Protein AF-A0A5P9ERE9-F1 (afdb_monomer)

Mean predicted aligned error: 3.09 Å

Structure (mmCIF, N/CA/C/O backbone):
data_AF-A0A5P9ERE9-F1
#
_entry.id   AF-A0A5P9ERE9-F1
#
loop_
_atom_site.group_PDB
_atom_site.id
_atom_site.type_symbol
_atom_site.label_atom_id
_atom_site.label_alt_id
_atom_site.label_comp_id
_atom_site.label_asym_id
_atom_site.label_entity_id
_atom_site.label_seq_id
_atom_site.pdbx_PDB_ins_code
_atom_site.Cartn_x
_atom_site.Cartn_y
_atom_site.Cartn_z
_atom_site.occupancy
_atom_site.B_iso_or_equiv
_atom_site.auth_seq_id
_atom_site.auth_comp_id
_atom_site.auth_asym_id
_atom_site.auth_atom_id
_atom_site.pdbx_PDB_model_num
ATOM 1 N N . MET A 1 1 ? -11.876 0.903 3.872 1.00 74.31 1 MET A N 1
ATOM 2 C CA . MET A 1 1 ? -11.219 1.337 2.627 1.00 74.31 1 MET A CA 1
ATOM 3 C C . MET A 1 1 ? -12.179 1.420 1.431 1.00 74.31 1 MET A C 1
ATOM 5 O O . MET A 1 1 ? -11.721 1.512 0.297 1.00 74.31 1 MET A O 1
ATOM 9 N N . LYS A 1 2 ? -13.506 1.502 1.649 1.00 63.31 2 LYS A N 1
ATOM 10 C CA . LYS A 1 2 ? -14.528 1.496 0.580 1.00 63.31 2 LYS A CA 1
ATOM 11 C C . LYS A 1 2 ? -14.430 2.634 -0.452 1.00 63.31 2 LYS A C 1
ATOM 13 O O . LYS A 1 2 ? -14.971 2.480 -1.541 1.00 63.31 2 LYS A O 1
ATOM 18 N N . ASN A 1 3 ? -13.744 3.732 -0.131 1.00 75.06 3 ASN A N 1
ATOM 19 C CA . ASN A 1 3 ? -13.578 4.890 -1.021 1.00 75.06 3 ASN A CA 1
ATOM 20 C C . ASN A 1 3 ? -12.187 4.967 -1.675 1.00 75.06 3 ASN A C 1
ATOM 22 O O . ASN A 1 3 ? -11.941 5.861 -2.478 1.00 75.06 3 ASN A O 1
ATOM 26 N N . ILE A 1 4 ? -11.286 4.026 -1.372 1.00 88.81 4 ILE A N 1
ATOM 27 C CA . ILE A 1 4 ? -9.965 3.975 -2.000 1.00 88.81 4 ILE A CA 1
ATOM 28 C C . ILE A 1 4 ? -10.081 3.260 -3.345 1.00 88.81 4 ILE A C 1
ATOM 30 O O . ILE A 1 4 ? -10.650 2.168 -3.454 1.00 88.81 4 ILE A O 1
ATOM 34 N N . HIS A 1 5 ? -9.510 3.875 -4.379 1.00 90.81 5 HIS A N 1
ATOM 35 C CA . HIS A 1 5 ? -9.517 3.350 -5.739 1.00 90.81 5 HIS A CA 1
ATOM 36 C C . HIS A 1 5 ? -8.891 1.947 -5.804 1.00 90.81 5 HIS A C 1
ATOM 38 O O . HIS A 1 5 ? -7.800 1.716 -5.287 1.00 90.81 5 HIS A O 1
ATOM 44 N N . GLN A 1 6 ? -9.550 1.010 -6.495 1.00 91.44 6 GLN A N 1
ATOM 45 C CA . GLN A 1 6 ? -9.102 -0.388 -6.573 1.00 91.44 6 GLN A CA 1
ATOM 46 C C . GLN A 1 6 ? -7.635 -0.561 -7.026 1.00 91.44 6 GLN A C 1
ATOM 48 O O . GLN A 1 6 ? -6.936 -1.342 -6.387 1.00 91.44 6 GLN A O 1
ATOM 53 N N . PRO A 1 7 ? -7.113 0.192 -8.020 1.00 92.50 7 PRO A N 1
ATOM 54 C CA . PRO A 1 7 ? -5.705 0.090 -8.406 1.00 92.50 7 PRO A CA 1
ATOM 55 C C . PRO A 1 7 ? -4.710 0.365 -7.270 1.00 92.50 7 PRO A C 1
ATOM 57 O O . PRO A 1 7 ? -3.660 -0.266 -7.224 1.00 92.50 7 PRO A O 1
ATOM 60 N N . ILE A 1 8 ? -5.042 1.258 -6.330 1.00 94.56 8 ILE A N 1
ATOM 61 C CA . ILE A 1 8 ? -4.202 1.534 -5.155 1.00 94.56 8 ILE A CA 1
ATOM 62 C C . ILE A 1 8 ? -4.140 0.289 -4.271 1.00 94.56 8 ILE A C 1
ATOM 64 O O . ILE A 1 8 ? -3.055 -0.185 -3.936 1.00 94.56 8 ILE A O 1
ATOM 68 N N . LYS A 1 9 ? -5.303 -0.305 -3.976 1.00 94.94 9 LYS A N 1
ATOM 69 C CA . LYS A 1 9 ? -5.390 -1.548 -3.197 1.00 94.94 9 LYS A CA 1
ATOM 70 C C . LYS A 1 9 ? -4.669 -2.709 -3.881 1.00 94.94 9 LYS A C 1
ATOM 72 O O . LYS A 1 9 ? -4.034 -3.508 -3.195 1.00 94.94 9 LYS A O 1
ATOM 77 N N . ASP A 1 10 ? -4.733 -2.796 -5.207 1.00 95.88 10 ASP A N 1
ATOM 78 C CA . ASP A 1 10 ? -4.062 -3.848 -5.973 1.00 95.88 10 ASP A CA 1
ATOM 79 C C . ASP A 1 10 ? -2.533 -3.705 -5.904 1.00 95.88 10 ASP A C 1
ATOM 81 O O . ASP A 1 10 ? -1.837 -4.697 -5.677 1.00 95.88 10 ASP A O 1
ATOM 85 N N . ILE A 1 11 ? -2.001 -2.483 -6.044 1.00 96.88 11 ILE A N 1
ATOM 86 C CA . ILE A 1 11 ? -0.559 -2.213 -5.923 1.00 96.88 11 ILE A CA 1
ATOM 87 C C . ILE A 1 11 ? -0.084 -2.476 -4.491 1.00 96.88 11 ILE A C 1
ATOM 89 O O . ILE A 1 11 ? 0.893 -3.200 -4.297 1.00 96.88 11 ILE A O 1
ATOM 93 N N . MET A 1 12 ? -0.799 -1.966 -3.483 1.00 97.50 12 MET A N 1
ATOM 94 C CA . MET A 1 12 ? -0.474 -2.240 -2.080 1.00 97.50 12 MET A CA 1
ATOM 95 C C . MET A 1 12 ? -0.504 -3.742 -1.781 1.00 97.50 12 MET A C 1
ATOM 97 O O . MET A 1 12 ? 0.399 -4.250 -1.125 1.00 97.50 12 MET A O 1
ATOM 101 N N . SER A 1 13 ? -1.488 -4.478 -2.308 1.00 97.56 13 SER A N 1
ATOM 102 C CA . SER A 1 13 ? -1.574 -5.934 -2.139 1.00 97.56 13 SER A CA 1
ATOM 103 C C . SER A 1 13 ? -0.402 -6.654 -2.802 1.00 97.56 13 SER A C 1
ATOM 105 O O . SER A 1 13 ? 0.165 -7.571 -2.210 1.00 97.56 13 SER A O 1
ATOM 107 N N . TYR A 1 14 ? -0.004 -6.231 -4.006 1.00 97.94 14 TYR A N 1
ATOM 108 C CA . TYR A 1 14 ? 1.169 -6.771 -4.692 1.00 97.94 14 TYR A CA 1
ATOM 109 C C . TYR A 1 14 ? 2.439 -6.584 -3.852 1.00 97.94 14 TYR A C 1
ATOM 111 O O . TYR A 1 14 ? 3.171 -7.546 -3.617 1.00 97.94 14 TYR A O 1
ATOM 119 N N . TYR A 1 15 ? 2.677 -5.375 -3.340 1.00 98.12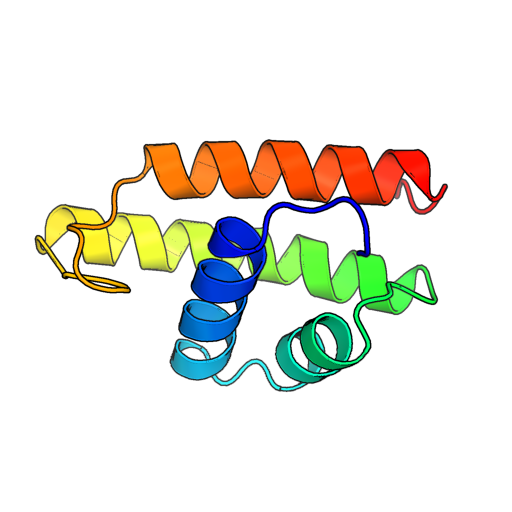 15 TYR A N 1
ATOM 120 C CA . TYR A 1 15 ? 3.866 -5.095 -2.535 1.00 98.12 15 TYR A CA 1
ATOM 121 C C . TYR A 1 15 ? 3.812 -5.723 -1.143 1.00 98.12 15 TYR A C 1
ATOM 123 O O . TYR A 1 15 ? 4.833 -6.200 -0.656 1.00 98.12 15 TYR A O 1
ATOM 131 N N . ALA A 1 16 ? 2.636 -5.829 -0.528 1.00 98.00 16 ALA A N 1
ATOM 132 C CA . ALA A 1 16 ? 2.478 -6.536 0.736 1.00 98.00 16 ALA A CA 1
ATOM 133 C C . ALA A 1 16 ? 2.740 -8.045 0.574 1.00 98.00 16 ALA A C 1
ATOM 135 O O . ALA A 1 16 ? 3.378 -8.643 1.438 1.00 98.00 16 ALA A O 1
ATOM 136 N N . GLN A 1 17 ? 2.350 -8.655 -0.554 1.00 97.88 17 GLN A N 1
ATOM 137 C CA . GLN A 1 17 ? 2.750 -10.027 -0.895 1.00 97.88 17 GLN A CA 1
ATOM 138 C C . GLN A 1 17 ? 4.259 -10.135 -1.124 1.00 97.88 17 GLN A C 1
ATOM 140 O O . GLN A 1 17 ? 4.901 -11.007 -0.539 1.00 97.88 17 GLN A O 1
ATOM 145 N N . LYS A 1 18 ? 4.835 -9.237 -1.932 1.00 96.94 18 LYS A N 1
ATOM 146 C CA . LYS A 1 18 ? 6.272 -9.223 -2.250 1.00 96.94 18 LYS A CA 1
ATOM 147 C C . LYS A 1 18 ? 7.139 -9.104 -0.993 1.00 96.94 18 LYS A C 1
ATOM 149 O O . LYS A 1 18 ? 8.124 -9.822 -0.857 1.00 96.94 18 LYS A O 1
ATOM 154 N N . LEU A 1 19 ? 6.734 -8.249 -0.056 1.00 97.44 19 LEU A N 1
ATOM 155 C CA . LEU A 1 19 ? 7.427 -7.995 1.209 1.00 97.44 19 LEU A CA 1
ATOM 156 C C . LEU A 1 19 ? 7.009 -8.960 2.332 1.00 97.44 19 LEU A C 1
ATOM 158 O O . LEU A 1 19 ? 7.452 -8.808 3.467 1.00 97.44 19 LEU A O 1
ATOM 162 N N . SER A 1 20 ? 6.168 -9.961 2.040 1.00 97.62 20 SER A N 1
ATOM 163 C CA . SER A 1 20 ? 5.646 -10.922 3.025 1.00 97.62 20 SER A CA 1
ATOM 164 C C . SER A 1 20 ? 4.954 -10.266 4.236 1.00 97.62 20 SER A C 1
ATOM 166 O O . SER A 1 20 ? 4.959 -10.810 5.343 1.00 97.62 20 SER A O 1
ATOM 168 N N . ASN A 1 21 ? 4.330 -9.099 4.044 1.00 97.12 21 ASN A N 1
ATOM 169 C CA . ASN A 1 21 ? 3.616 -8.372 5.090 1.00 97.12 21 ASN A CA 1
ATOM 170 C C . ASN A 1 21 ? 2.164 -8.868 5.208 1.00 97.12 21 ASN A C 1
ATOM 172 O O . ASN A 1 21 ? 1.222 -8.287 4.664 1.00 97.12 21 ASN A O 1
ATOM 176 N N . GLN A 1 22 ? 1.981 -9.965 5.948 1.00 96.62 22 GLN A N 1
ATOM 177 C CA . GLN A 1 22 ? 0.669 -10.596 6.119 1.00 96.62 22 GLN A CA 1
ATOM 178 C C . GLN A 1 22 ? -0.339 -9.710 6.864 1.00 96.62 22 GLN A C 1
ATOM 180 O O . GLN A 1 22 ? -1.541 -9.822 6.626 1.00 96.62 22 GLN A O 1
ATOM 185 N N . LYS A 1 23 ? 0.125 -8.827 7.754 1.00 96.19 23 LYS A N 1
ATOM 186 C CA . LYS A 1 23 ? -0.763 -7.931 8.5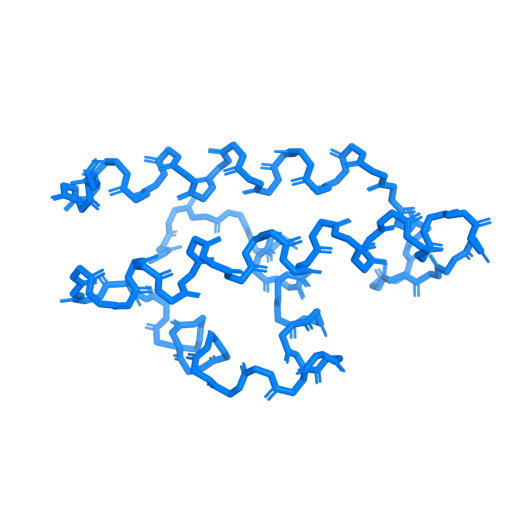00 1.00 96.19 23 LYS A CA 1
ATOM 187 C C . LYS A 1 23 ? -1.490 -6.973 7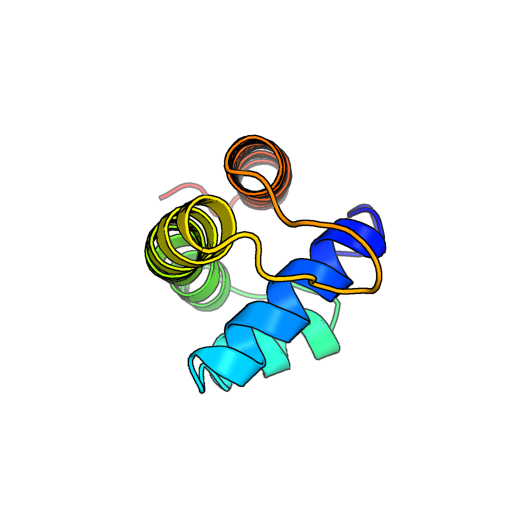.561 1.00 96.19 23 LYS A C 1
ATOM 189 O O . LYS A 1 23 ? -2.715 -6.928 7.563 1.00 96.19 23 LYS A O 1
ATOM 194 N N . VAL A 1 24 ? -0.732 -6.289 6.707 1.00 96.62 24 VAL A N 1
ATOM 195 C CA . VAL A 1 24 ? -1.269 -5.361 5.705 1.00 96.62 24 VAL A CA 1
ATOM 196 C C . VAL A 1 24 ? -2.182 -6.088 4.730 1.00 96.62 24 VAL A C 1
ATOM 198 O O . VAL A 1 24 ? -3.257 -5.588 4.421 1.00 96.62 24 VAL A O 1
ATOM 201 N N . LEU A 1 25 ? -1.818 -7.302 4.297 1.00 96.81 25 LEU A N 1
ATOM 202 C CA . LEU A 1 25 ? -2.700 -8.108 3.449 1.00 96.81 25 LEU A CA 1
ATOM 203 C C . LEU A 1 25 ? -4.048 -8.384 4.109 1.00 96.81 25 LEU A C 1
ATOM 205 O O . LEU A 1 25 ? -5.078 -8.268 3.449 1.00 96.81 25 LEU A O 1
ATOM 209 N N . AS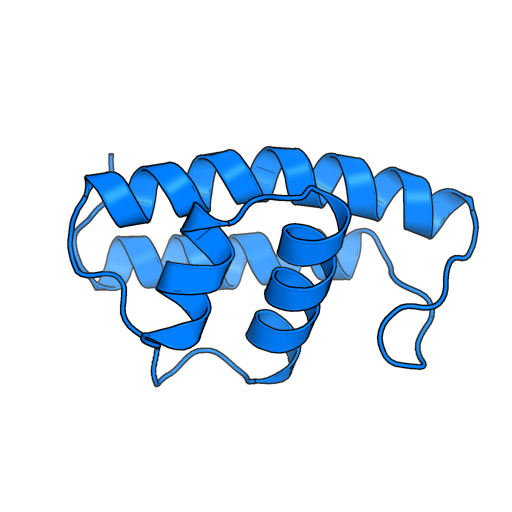N A 1 26 ? -4.055 -8.716 5.399 1.00 96.19 26 ASN A N 1
ATOM 210 C CA . ASN A 1 26 ? -5.296 -8.952 6.127 1.00 96.19 26 ASN A CA 1
ATOM 211 C C . ASN A 1 26 ? -6.137 -7.668 6.220 1.00 96.19 26 ASN A C 1
ATOM 213 O O . ASN A 1 26 ? -7.343 -7.729 5.998 1.00 96.19 26 ASN A O 1
ATOM 217 N N . ILE A 1 27 ? -5.515 -6.515 6.487 1.00 95.56 27 ILE A N 1
ATOM 218 C CA . ILE A 1 27 ? -6.198 -5.209 6.543 1.00 95.56 27 ILE A CA 1
ATOM 219 C C . ILE A 1 27 ? -6.814 -4.863 5.175 1.00 95.56 27 ILE A C 1
ATOM 221 O O . ILE A 1 27 ? -8.002 -4.559 5.077 1.00 95.56 27 ILE A O 1
ATOM 225 N N . LEU A 1 28 ? -6.046 -5.007 4.088 1.00 94.44 28 LEU A N 1
ATOM 226 C CA . LEU A 1 28 ? -6.528 -4.766 2.722 1.00 94.44 28 LEU A CA 1
ATOM 227 C C . LEU A 1 28 ? -7.683 -5.707 2.336 1.00 94.44 28 LEU A C 1
ATOM 229 O O . LEU A 1 28 ? -8.618 -5.281 1.660 1.00 94.44 28 LEU A O 1
ATOM 233 N N . GLN A 1 29 ? -7.652 -6.969 2.781 1.00 92.88 29 GLN A N 1
ATOM 234 C CA . GLN A 1 29 ? -8.719 -7.950 2.539 1.00 92.88 29 GLN A CA 1
ATOM 235 C C . GLN A 1 29 ? -10.002 -7.660 3.322 1.00 92.88 29 GLN A C 1
ATOM 237 O O . GLN A 1 29 ? -11.091 -7.922 2.810 1.00 92.88 29 GLN A O 1
ATOM 242 N N . LYS A 1 30 ? -9.890 -7.122 4.544 1.00 92.31 30 LYS A N 1
ATOM 243 C CA . LYS A 1 30 ? -11.046 -6.659 5.328 1.00 92.31 30 LYS A CA 1
ATOM 244 C C . LYS A 1 30 ? -11.752 -5.471 4.671 1.00 92.31 30 LYS A C 1
ATOM 246 O O . LYS A 1 30 ? -12.930 -5.242 4.932 1.00 92.31 30 LYS A O 1
ATOM 251 N N . ASP A 1 31 ? -11.044 -4.730 3.816 1.00 89.06 31 ASP A N 1
ATOM 252 C CA . ASP A 1 31 ? -11.514 -3.486 3.203 1.00 89.06 31 ASP A CA 1
ATOM 253 C C . ASP A 1 31 ? -11.931 -2.441 4.264 1.00 89.06 31 ASP A C 1
ATOM 255 O O . ASP A 1 31 ? -12.805 -1.600 4.033 1.00 89.06 31 ASP A O 1
AT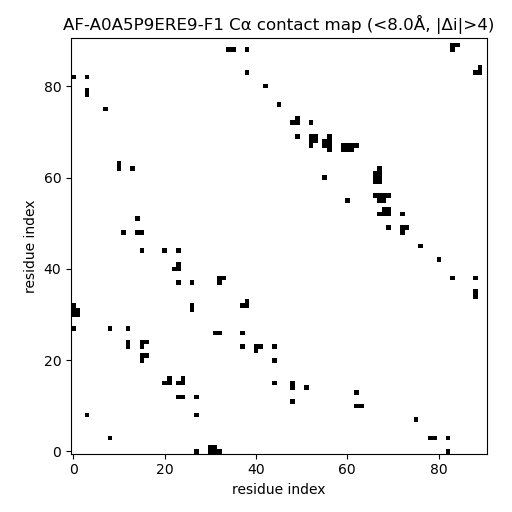OM 259 N N . SER A 1 32 ? -11.279 -2.457 5.431 1.00 90.06 32 SER A N 1
ATOM 260 C CA . SER A 1 32 ? -11.449 -1.545 6.572 1.00 90.06 32 SER A CA 1
ATOM 261 C C . SER A 1 32 ? -10.147 -1.454 7.378 1.00 90.06 32 SER A C 1
ATOM 263 O O . SER A 1 32 ? -9.402 -2.424 7.450 1.00 90.06 32 SER A O 1
ATOM 265 N N . ILE A 1 33 ? -9.887 -0.278 7.958 1.00 93.50 33 ILE A N 1
ATOM 266 C CA . ILE A 1 33 ? -8.917 -0.088 9.045 1.00 93.50 33 ILE A CA 1
ATOM 267 C C . ILE A 1 33 ? -9.767 0.093 10.303 1.00 93.50 33 ILE A C 1
ATOM 269 O O . ILE A 1 33 ? -10.620 0.980 10.336 1.00 93.50 33 ILE A O 1
ATOM 273 N N . GLU A 1 34 ? -9.609 -0.793 11.281 1.00 92.56 34 GLU A N 1
ATOM 274 C CA . GLU A 1 34 ? -10.522 -0.928 12.427 1.00 92.56 34 GLU A CA 1
ATOM 275 C C . GLU A 1 34 ? -9.906 -0.447 13.748 1.00 92.56 34 GLU A C 1
ATOM 277 O O . GLU A 1 34 ? -10.594 -0.396 14.770 1.00 92.56 34 GLU A O 1
ATOM 282 N N . SER A 1 35 ? -8.613 -0.116 13.747 1.00 94.69 35 SER A N 1
ATOM 283 C CA . SER A 1 35 ? -7.898 0.375 14.922 1.00 94.69 35 SER A CA 1
ATOM 284 C C . SER A 1 35 ? -6.709 1.264 14.552 1.00 94.69 35 SER A C 1
ATOM 286 O O . SER A 1 35 ? -6.171 1.183 13.447 1.00 94.69 35 SER A O 1
ATOM 288 N N . GLU A 1 36 ? -6.244 2.057 15.521 1.00 94.75 36 GLU A N 1
ATOM 289 C CA . GLU A 1 36 ? -4.990 2.816 15.408 1.00 94.75 36 GLU A CA 1
ATOM 290 C C . GLU A 1 36 ? -3.777 1.914 15.149 1.00 94.75 36 GLU A C 1
ATOM 292 O O . GLU A 1 36 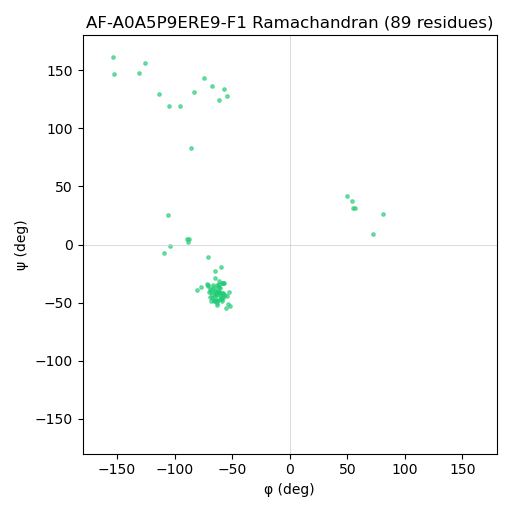? -2.842 2.314 14.462 1.00 94.75 36 GLU A O 1
ATOM 297 N N . ASP A 1 37 ? -3.769 0.694 15.691 1.00 95.88 37 ASP A N 1
ATOM 298 C CA . ASP A 1 37 ? -2.676 -0.254 15.462 1.00 95.88 37 ASP A CA 1
ATOM 299 C C . ASP A 1 37 ? -2.654 -0.734 14.005 1.00 95.88 37 ASP A C 1
ATOM 301 O O . ASP A 1 37 ? -1.583 -0.826 13.406 1.00 95.88 37 ASP A O 1
ATOM 305 N N . GLU A 1 38 ? -3.827 -0.979 13.406 1.00 96.44 38 GLU A N 1
ATOM 306 C CA . GLU A 1 38 ? -3.927 -1.288 11.977 1.00 96.44 38 GLU A CA 1
ATOM 307 C C . GLU A 1 38 ? -3.497 -0.089 11.119 1.00 96.44 38 GLU A C 1
ATOM 309 O O . GLU A 1 38 ? -2.770 -0.275 10.145 1.00 96.44 38 GLU A O 1
ATOM 314 N N . ALA A 1 39 ? -3.870 1.138 11.500 1.00 95.69 39 ALA A N 1
ATOM 315 C CA . ALA A 1 39 ? -3.410 2.352 10.824 1.00 95.69 39 ALA A CA 1
ATOM 316 C C . ALA A 1 39 ? -1.877 2.484 10.874 1.00 95.69 39 ALA A C 1
ATOM 318 O O . ALA A 1 39 ? -1.241 2.680 9.840 1.00 95.69 39 ALA A O 1
ATOM 319 N N . LYS A 1 40 ? -1.261 2.279 12.046 1.00 95.75 40 LYS A N 1
ATOM 320 C CA . LYS A 1 40 ? 0.203 2.286 12.215 1.00 95.75 40 LYS A CA 1
ATOM 321 C C . LYS A 1 40 ? 0.889 1.202 11.387 1.00 95.75 40 LYS A C 1
ATOM 323 O O . LYS A 1 40 ? 1.909 1.476 10.760 1.00 95.75 40 LYS A O 1
ATOM 328 N N . ASP A 1 41 ? 0.340 -0.014 11.360 1.00 96.88 41 ASP A N 1
ATOM 329 C CA . ASP A 1 41 ? 0.872 -1.105 10.535 1.00 96.88 41 ASP A CA 1
ATOM 330 C C . ASP A 1 41 ? 0.814 -0.755 9.028 1.00 96.88 41 ASP A C 1
ATOM 332 O O . ASP A 1 41 ? 1.735 -1.110 8.288 1.00 96.88 41 ASP A O 1
ATOM 336 N N . ILE A 1 42 ? -0.223 -0.035 8.570 1.00 96.75 42 ILE A N 1
ATOM 337 C CA . ILE A 1 42 ? -0.314 0.483 7.193 1.00 96.75 42 ILE A CA 1
ATOM 338 C C . ILE A 1 42 ? 0.722 1.585 6.938 1.00 96.75 42 ILE A C 1
ATOM 340 O O . ILE A 1 42 ? 1.442 1.493 5.947 1.00 96.75 42 ILE A O 1
ATOM 344 N N . LEU A 1 43 ? 0.842 2.583 7.818 1.00 95.88 43 LEU A N 1
ATOM 345 C CA . LEU A 1 43 ? 1.795 3.691 7.653 1.00 95.88 43 LEU A CA 1
ATOM 346 C C . LEU A 1 43 ? 3.245 3.188 7.584 1.00 95.88 43 LEU A C 1
ATOM 348 O O . LEU A 1 43 ? 3.972 3.512 6.651 1.00 95.88 43 LEU A O 1
ATOM 352 N N . LEU A 1 44 ? 3.641 2.292 8.494 1.00 96.25 44 LEU A N 1
ATOM 353 C CA . LEU A 1 44 ? 4.972 1.665 8.469 1.00 96.25 44 LEU A CA 1
ATOM 354 C C . LEU A 1 44 ? 5.218 0.843 7.196 1.00 96.25 44 LEU A C 1
ATOM 356 O O . LEU A 1 44 ? 6.351 0.694 6.727 1.00 96.25 44 LEU A O 1
ATOM 360 N N . PHE A 1 45 ? 4.158 0.264 6.637 1.00 97.94 45 PHE A N 1
ATOM 361 C CA . PHE A 1 45 ? 4.251 -0.449 5.376 1.00 97.94 45 PHE A CA 1
ATOM 362 C C . PHE A 1 45 ? 4.465 0.487 4.187 1.00 97.94 45 PHE A C 1
ATOM 364 O O . PHE A 1 45 ? 5.213 0.102 3.286 1.00 97.94 45 PHE A O 1
ATOM 371 N N . LEU A 1 46 ? 3.876 1.688 4.183 1.00 97.38 46 LEU A N 1
ATOM 372 C CA . LEU A 1 46 ? 4.075 2.664 3.108 1.00 97.38 46 LEU A CA 1
ATOM 373 C C . LEU A 1 46 ? 5.563 2.983 2.915 1.00 97.38 46 LEU A C 1
ATOM 375 O O . LEU A 1 46 ? 6.043 2.915 1.788 1.00 97.38 46 LEU A O 1
ATOM 379 N N . ASP A 1 47 ? 6.326 3.180 3.994 1.00 95.56 47 ASP A N 1
ATOM 380 C CA . ASP A 1 47 ? 7.778 3.417 3.922 1.00 95.56 47 ASP A CA 1
ATOM 381 C C . ASP A 1 47 ? 8.534 2.276 3.214 1.00 95.56 47 ASP A C 1
ATOM 383 O O . ASP A 1 47 ? 9.386 2.481 2.336 1.00 95.56 47 ASP A O 1
ATOM 387 N N . SER A 1 48 ? 8.198 1.037 3.586 1.00 97.00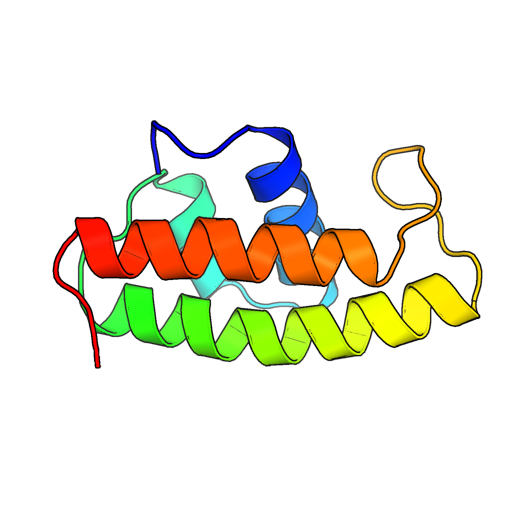 48 SER A N 1
ATOM 388 C CA . SER A 1 48 ? 8.812 -0.170 3.020 1.00 97.00 48 SER A CA 1
ATOM 389 C C . SER A 1 48 ? 8.423 -0.354 1.552 1.00 97.00 48 SER A C 1
ATOM 391 O O . SER A 1 48 ? 9.258 -0.692 0.711 1.00 97.00 48 SER A O 1
ATOM 393 N N . MET A 1 49 ? 7.158 -0.089 1.229 1.00 97.75 49 MET A N 1
ATOM 394 C CA . MET A 1 49 ? 6.627 -0.141 -0.126 1.00 97.75 49 MET A CA 1
ATOM 395 C C . MET A 1 49 ? 7.274 0.921 -1.021 1.00 97.75 49 MET A C 1
ATOM 397 O O . MET A 1 49 ? 7.684 0.594 -2.130 1.00 97.75 49 MET A O 1
ATOM 401 N N . CYS A 1 50 ? 7.425 2.160 -0.550 1.00 97.31 50 CYS A N 1
ATOM 402 C CA . CYS A 1 50 ? 8.090 3.240 -1.282 1.00 97.31 50 CYS A CA 1
ATOM 403 C C . CYS A 1 50 ? 9.530 2.878 -1.646 1.00 97.31 50 CYS A C 1
ATOM 405 O O . CYS A 1 50 ? 9.953 3.068 -2.790 1.00 97.31 50 CYS A O 1
ATOM 407 N N . THR A 1 51 ? 10.265 2.297 -0.695 1.00 97.00 51 THR A N 1
ATOM 408 C CA . THR A 1 51 ? 11.633 1.817 -0.928 1.00 97.00 51 THR A CA 1
ATOM 409 C C . THR A 1 51 ? 11.671 0.758 -2.032 1.00 97.00 51 THR A C 1
ATOM 411 O O . THR A 1 51 ? 12.504 0.835 -2.937 1.00 97.00 51 THR A O 1
ATOM 414 N N . GLU A 1 52 ? 10.750 -0.204 -1.995 1.00 97.75 52 GLU A N 1
ATOM 415 C CA . GLU A 1 52 ? 10.687 -1.283 -2.980 1.00 97.75 52 GLU A CA 1
ATOM 416 C C . GLU A 1 52 ? 10.235 -0.786 -4.365 1.00 97.75 52 GLU A C 1
ATOM 418 O O . GLU A 1 52 ? 10.816 -1.169 -5.380 1.00 97.75 52 GLU A O 1
ATOM 423 N N . ILE A 1 53 ? 9.252 0.122 -4.425 1.00 97.62 53 ILE A N 1
ATOM 424 C CA . ILE A 1 53 ? 8.805 0.757 -5.673 1.00 97.62 53 ILE A CA 1
ATOM 425 C C . ILE A 1 53 ? 9.950 1.541 -6.316 1.00 97.62 53 ILE A C 1
ATOM 427 O O . ILE A 1 53 ? 10.133 1.463 -7.530 1.00 97.62 53 ILE A O 1
ATOM 431 N N . ALA A 1 54 ? 10.745 2.275 -5.534 1.00 97.31 54 ALA A N 1
ATOM 432 C CA . ALA A 1 54 ? 11.883 3.019 -6.066 1.00 97.31 54 ALA A CA 1
ATOM 433 C C . ALA A 1 54 ? 12.920 2.091 -6.724 1.00 97.31 54 ALA A C 1
ATOM 435 O O . ALA A 1 54 ? 13.430 2.406 -7.802 1.00 97.31 54 ALA A O 1
ATOM 436 N N . GLN A 1 55 ? 13.193 0.931 -6.120 1.00 97.50 55 GLN A N 1
ATOM 437 C CA . GLN A 1 55 ? 14.084 -0.080 -6.697 1.00 97.50 55 GLN A CA 1
ATOM 438 C C . GLN A 1 55 ? 13.488 -0.714 -7.960 1.00 97.50 55 GLN A C 1
ATOM 440 O O . GLN A 1 55 ? 14.164 -0.827 -8.984 1.00 97.50 55 GLN A O 1
ATOM 445 N N . ASP A 1 56 ? 12.214 -1.098 -7.920 1.00 97.81 56 ASP A N 1
ATOM 446 C CA . ASP A 1 56 ? 11.510 -1.689 -9.059 1.00 97.81 56 ASP A CA 1
ATOM 447 C C . ASP A 1 56 ? 11.429 -0.722 -10.250 1.00 97.81 56 ASP A C 1
ATOM 449 O O . ASP A 1 56 ? 11.653 -1.126 -11.394 1.00 97.81 56 ASP A O 1
ATOM 453 N N . ALA A 1 57 ? 11.193 0.566 -9.988 1.00 97.06 57 ALA A N 1
ATOM 454 C CA . ALA A 1 57 ? 11.161 1.612 -11.003 1.00 97.06 57 ALA A CA 1
ATOM 455 C C . ALA A 1 57 ? 12.529 1.791 -11.684 1.00 97.06 57 ALA A C 1
ATOM 457 O O . ALA A 1 57 ? 12.599 1.869 -12.911 1.00 97.06 57 ALA A O 1
ATOM 458 N N . GLN A 1 58 ? 13.629 1.790 -10.918 1.00 96.88 58 GLN A N 1
ATOM 459 C CA . GLN A 1 58 ? 14.991 1.844 -11.476 1.00 96.88 58 GLN A CA 1
ATOM 460 C C . GLN A 1 58 ? 15.300 0.638 -12.375 1.00 96.88 58 GLN A C 1
ATOM 462 O O . GLN A 1 58 ? 15.995 0.769 -13.384 1.00 96.88 58 GLN A O 1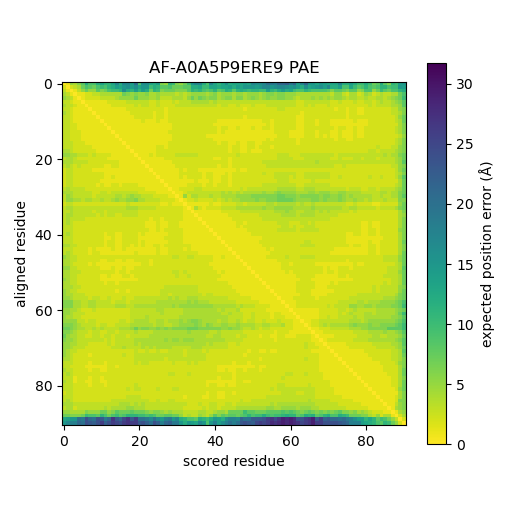
ATOM 467 N N . ASN A 1 59 ? 14.744 -0.524 -12.035 1.00 97.06 59 ASN A N 1
ATOM 468 C CA . ASN A 1 59 ? 14.933 -1.775 -12.762 1.00 97.06 59 ASN A CA 1
ATOM 469 C C . ASN A 1 59 ? 13.901 -2.006 -13.883 1.00 97.06 59 ASN A C 1
ATOM 471 O O . ASN A 1 59 ? 13.935 -3.053 -14.528 1.00 97.06 59 A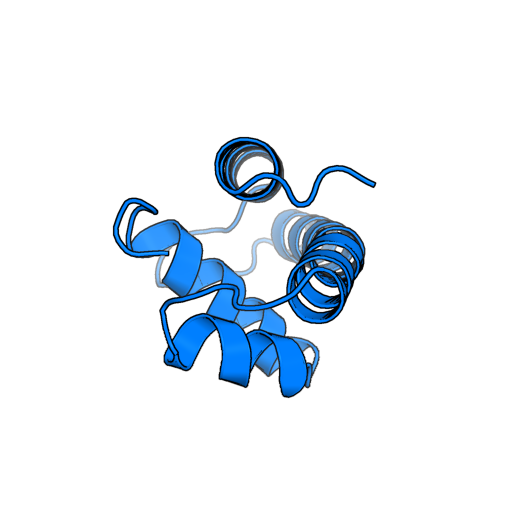SN A O 1
ATOM 475 N N . ASN A 1 60 ? 13.012 -1.042 -14.157 1.00 94.81 60 ASN A N 1
ATOM 476 C CA . ASN A 1 60 ? 11.917 -1.156 -15.131 1.00 94.81 60 ASN A CA 1
ATOM 477 C C . ASN A 1 60 ? 11.008 -2.380 -14.897 1.00 94.81 60 ASN A C 1
ATOM 479 O O . ASN A 1 60 ? 10.547 -3.023 -15.846 1.00 94.81 60 ASN A O 1
ATOM 483 N N . VAL A 1 61 ? 10.751 -2.719 -13.633 1.00 96.88 61 VAL A N 1
ATOM 484 C CA . VAL A 1 61 ? 9.859 -3.821 -13.267 1.00 96.88 61 VAL A CA 1
ATOM 485 C C . VAL A 1 61 ? 8.419 -3.471 -13.644 1.00 96.88 61 VAL A C 1
ATOM 487 O O . VAL A 1 61 ? 7.933 -2.358 -13.436 1.00 96.88 61 VAL A O 1
ATOM 490 N N . VAL A 1 62 ? 7.725 -4.451 -14.221 1.00 95.75 62 VAL A N 1
ATOM 491 C CA . VAL A 1 62 ? 6.316 -4.335 -14.596 1.00 95.75 62 VAL A CA 1
ATOM 492 C C . VAL A 1 62 ? 5.456 -4.904 -13.475 1.00 95.75 62 VAL A C 1
ATOM 494 O O . VAL A 1 62 ? 5.516 -6.097 -13.182 1.00 95.75 62 VAL A O 1
ATOM 497 N N . VAL A 1 63 ? 4.608 -4.058 -12.898 1.00 94.00 63 VAL A N 1
ATOM 498 C CA . VAL A 1 63 ? 3.640 -4.402 -11.854 1.00 94.00 63 VAL A CA 1
ATOM 499 C C . VAL A 1 63 ? 2.241 -4.227 -12.435 1.00 94.00 63 VAL A C 1
ATOM 501 O O . VAL A 1 63 ? 1.942 -3.226 -13.076 1.00 94.00 63 VAL A O 1
ATOM 504 N N . LEU A 1 64 ? 1.378 -5.237 -12.287 1.00 92.81 64 LEU A N 1
ATOM 505 C CA . LEU A 1 64 ? -0.008 -5.195 -12.787 1.00 92.81 64 LEU A CA 1
ATOM 506 C C . LEU A 1 64 ? -0.134 -4.743 -14.261 1.00 92.81 64 LEU A C 1
ATOM 508 O O . LEU A 1 64 ? -1.054 -4.019 -14.635 1.00 92.81 64 LEU A O 1
ATOM 512 N N . ARG A 1 65 ? 0.769 -5.236 -15.125 1.00 93.19 65 ARG A N 1
ATOM 513 C CA . ARG A 1 65 ? 0.833 -4.967 -16.581 1.00 93.19 65 ARG A CA 1
ATOM 514 C C . ARG A 1 65 ? 1.305 -3.562 -16.975 1.00 93.19 65 ARG A C 1
ATOM 516 O O . ARG A 1 65 ? 1.245 -3.237 -18.161 1.00 93.19 65 ARG A O 1
ATOM 523 N N . GLN A 1 66 ? 1.797 -2.751 -16.040 1.00 92.44 66 GLN A N 1
ATOM 524 C CA . GLN A 1 66 ? 2.387 -1.444 -16.337 1.00 92.44 66 GLN A CA 1
ATOM 525 C C . GLN A 1 66 ? 3.752 -1.280 -15.646 1.00 92.44 66 GLN A C 1
ATOM 527 O O . GLN A 1 66 ? 3.962 -1.848 -14.576 1.00 92.44 66 GLN A O 1
ATOM 532 N N . PRO A 1 67 ? 4.715 -0.554 -16.243 1.00 95.00 67 PRO A N 1
ATOM 533 C CA . PRO A 1 67 ? 5.952 -0.205 -15.548 1.00 95.00 67 PRO A CA 1
ATOM 534 C C . PRO A 1 67 ? 5.632 0.643 -14.317 1.00 95.00 67 PRO A C 1
ATOM 536 O O . PRO A 1 67 ? 4.978 1.680 -14.460 1.00 95.00 67 PRO A O 1
ATOM 539 N N . ILE A 1 68 ? 6.082 0.203 -13.142 1.00 96.50 68 ILE A N 1
ATOM 540 C CA . ILE A 1 68 ? 5.860 0.946 -11.898 1.00 96.50 68 ILE A CA 1
ATOM 541 C C . ILE A 1 68 ? 6.776 2.172 -11.844 1.00 96.50 68 ILE A C 1
ATOM 543 O O . ILE A 1 68 ? 7.918 2.132 -12.313 1.00 96.50 68 ILE A O 1
ATOM 547 N N . LYS A 1 69 ? 6.275 3.277 -11.292 1.00 95.69 69 LYS A N 1
ATOM 548 C CA . LYS A 1 69 ? 7.012 4.536 -11.153 1.00 95.69 69 LYS A CA 1
ATOM 549 C C . LYS A 1 69 ? 7.013 4.998 -9.704 1.00 95.69 69 LYS A C 1
ATOM 551 O O . LYS A 1 69 ? 6.094 4.716 -8.945 1.00 95.69 69 LYS A O 1
ATOM 556 N N . THR A 1 70 ? 8.004 5.807 -9.341 1.00 94.19 70 THR A N 1
ATOM 557 C CA . THR A 1 70 ? 8.052 6.455 -8.020 1.00 94.19 70 THR A CA 1
ATOM 558 C C . THR A 1 70 ? 6.831 7.339 -7.760 1.00 94.19 70 THR A C 1
ATOM 560 O O . THR A 1 70 ? 6.337 7.375 -6.642 1.00 94.19 70 THR A O 1
ATOM 563 N N . SER A 1 71 ? 6.271 7.967 -8.799 1.00 93.88 71 SER A N 1
ATOM 564 C CA . SER A 1 71 ? 5.042 8.762 -8.685 1.00 93.88 71 SER A CA 1
ATOM 565 C C . SER A 1 71 ? 3.772 7.937 -8.459 1.00 93.88 71 SER A C 1
ATOM 567 O O . SER A 1 71 ? 2.725 8.510 -8.163 1.00 93.88 71 SER A O 1
ATOM 569 N N . ASP A 1 72 ? 3.828 6.609 -8.608 1.00 93.94 72 ASP A N 1
ATOM 570 C CA . ASP A 1 72 ? 2.746 5.733 -8.157 1.00 93.94 72 ASP A CA 1
ATOM 571 C C . ASP A 1 72 ? 2.812 5.553 -6.635 1.00 93.94 72 ASP A C 1
ATOM 573 O O . ASP A 1 72 ? 1.769 5.559 -5.992 1.00 93.94 72 ASP A O 1
ATOM 577 N N . ALA A 1 73 ? 4.017 5.476 -6.053 1.00 94.25 73 ALA A N 1
ATOM 578 C CA . ALA A 1 73 ? 4.201 5.416 -4.602 1.00 94.25 73 ALA A CA 1
ATOM 579 C C . ALA A 1 73 ? 3.709 6.696 -3.913 1.00 94.25 73 ALA A C 1
ATOM 581 O O . ALA A 1 73 ? 2.919 6.600 -2.982 1.00 94.25 73 ALA A O 1
ATOM 582 N N . GLU A 1 74 ? 4.095 7.872 -4.426 1.00 94.88 74 GLU A N 1
ATOM 583 C CA . GLU A 1 74 ? 3.664 9.183 -3.903 1.00 94.88 74 GLU A CA 1
ATOM 584 C C . GLU A 1 74 ? 2.134 9.278 -3.815 1.00 94.88 74 GLU A C 1
ATOM 586 O O . GLU A 1 74 ? 1.583 9.522 -2.750 1.00 94.88 74 GLU A O 1
ATOM 591 N N . LYS A 1 75 ? 1.429 8.955 -4.906 1.00 95.62 75 LYS A N 1
ATOM 592 C CA . LYS A 1 75 ? -0.043 8.981 -4.931 1.00 95.62 75 LYS A CA 1
ATOM 593 C C . LYS A 1 75 ? -0.683 7.990 -3.969 1.00 95.62 75 LYS A C 1
ATOM 595 O O . LYS A 1 75 ? -1.788 8.234 -3.495 1.00 95.62 75 LYS A O 1
ATOM 600 N N . ILE A 1 76 ? -0.062 6.826 -3.778 1.00 96.25 76 ILE A N 1
ATOM 601 C CA . ILE A 1 76 ? -0.578 5.835 -2.837 1.00 96.25 76 ILE A CA 1
ATOM 602 C C . ILE A 1 76 ? -0.405 6.360 -1.414 1.00 96.25 76 ILE A C 1
ATOM 604 O O . ILE A 1 76 ? -1.360 6.264 -0.654 1.00 96.25 76 ILE A O 1
ATOM 608 N N . CYS A 1 77 ? 0.754 6.927 -1.070 1.00 96.25 77 CYS A N 1
ATOM 609 C CA . CYS A 1 77 ? 0.965 7.561 0.230 1.00 96.25 77 CYS A CA 1
ATOM 610 C C . CYS A 1 77 ? -0.081 8.642 0.488 1.00 96.25 77 CYS A C 1
ATOM 612 O O . CYS A 1 77 ? -0.835 8.488 1.440 1.00 96.25 77 CYS A O 1
ATOM 614 N N . ASP A 1 78 ? -0.220 9.614 -0.420 1.00 95.06 78 ASP A N 1
ATOM 615 C CA . ASP A 1 78 ? -1.184 10.713 -0.282 1.00 95.06 78 ASP A CA 1
ATOM 616 C C . ASP A 1 78 ? -2.601 10.184 0.009 1.00 95.06 78 ASP A C 1
ATOM 618 O O . ASP A 1 78 ? -3.223 10.531 1.006 1.00 95.06 78 ASP A O 1
ATOM 622 N N . VAL A 1 79 ? -3.103 9.254 -0.815 1.00 95.81 79 VAL A N 1
ATOM 623 C CA . VAL A 1 79 ? -4.474 8.732 -0.668 1.00 95.81 79 VAL A CA 1
ATOM 624 C C . VAL A 1 79 ? -4.667 7.920 0.616 1.00 95.81 79 VAL A C 1
ATOM 626 O O . VAL A 1 79 ? -5.768 7.896 1.170 1.00 95.81 79 VAL A O 1
ATOM 629 N N . ILE A 1 80 ? -3.650 7.179 1.054 1.00 95.50 80 ILE A N 1
ATOM 630 C CA . ILE A 1 80 ? -3.758 6.324 2.240 1.00 95.50 80 ILE A CA 1
ATOM 631 C C . ILE A 1 80 ? -3.599 7.137 3.523 1.00 95.50 80 ILE A C 1
ATOM 633 O O . ILE A 1 80 ? -4.324 6.867 4.479 1.00 95.50 80 ILE A O 1
ATOM 637 N N . GLU A 1 81 ? -2.699 8.116 3.537 1.00 94.69 81 GLU A N 1
ATOM 638 C CA . GLU A 1 81 ? -2.524 9.054 4.646 1.00 94.69 81 GLU A CA 1
ATOM 639 C C . GLU A 1 81 ? -3.791 9.892 4.837 1.00 94.69 81 GLU A C 1
ATOM 641 O O . GLU A 1 81 ? -4.365 9.844 5.926 1.00 94.69 81 GLU A O 1
ATOM 646 N N . ASP A 1 82 ? -4.319 10.494 3.762 1.00 93.62 82 ASP A N 1
ATOM 647 C CA . ASP A 1 82 ? -5.598 11.221 3.780 1.00 93.62 82 ASP A CA 1
ATOM 648 C C . ASP A 1 82 ? -6.729 10.333 4.330 1.00 93.62 82 ASP A C 1
ATOM 650 O O . ASP A 1 82 ? -7.522 10.744 5.175 1.00 93.62 82 ASP A O 1
ATOM 654 N N . TYR A 1 83 ? -6.800 9.069 3.893 1.00 93.31 83 TYR A N 1
ATOM 655 C CA . TYR A 1 83 ? -7.822 8.140 4.376 1.00 93.31 83 TYR A CA 1
ATOM 656 C C . TYR A 1 83 ? -7.685 7.815 5.870 1.00 93.31 83 TYR A C 1
ATOM 658 O O . TYR A 1 83 ? -8.699 7.651 6.551 1.00 93.31 83 TYR A O 1
ATOM 666 N N . ILE A 1 84 ? -6.458 7.667 6.377 1.00 93.31 84 ILE A N 1
ATOM 667 C CA . ILE A 1 84 ? -6.183 7.391 7.795 1.00 93.31 84 ILE A CA 1
ATOM 668 C C . ILE A 1 84 ? -6.528 8.611 8.662 1.00 93.31 84 ILE A C 1
ATOM 670 O O . ILE A 1 84 ? -7.103 8.445 9.744 1.00 93.31 84 ILE A O 1
ATOM 674 N N . GLU A 1 85 ? -6.248 9.816 8.167 1.00 91.38 85 GLU A N 1
ATOM 675 C CA . GLU A 1 85 ? -6.657 11.074 8.796 1.00 91.38 85 GLU A CA 1
ATOM 676 C C . GLU A 1 85 ? -8.188 11.192 8.848 1.00 91.38 85 GLU A C 1
ATOM 678 O O . GLU A 1 85 ? -8.762 11.408 9.918 1.00 91.38 85 GLU A O 1
ATOM 683 N N . GLU A 1 86 ? -8.879 10.935 7.731 1.00 91.56 86 GLU A N 1
ATOM 684 C CA . GLU A 1 86 ? -10.345 11.002 7.642 1.00 91.56 86 GLU A CA 1
ATOM 685 C C . GLU A 1 86 ? -11.066 10.087 8.646 1.00 91.56 86 GLU A C 1
ATOM 687 O O . GLU A 1 86 ? -12.158 10.415 9.121 1.00 91.56 86 GLU A O 1
ATOM 692 N N . ILE A 1 87 ? -10.483 8.928 8.972 1.00 90.88 87 ILE A N 1
ATOM 693 C CA . ILE A 1 87 ? -11.050 7.981 9.946 1.00 90.88 87 ILE A CA 1
ATOM 694 C C . ILE A 1 87 ? -10.609 8.251 11.393 1.00 90.88 87 ILE A C 1
ATOM 696 O O . ILE A 1 87 ? -11.044 7.534 12.296 1.00 90.88 87 ILE A O 1
ATOM 700 N N . GLY A 1 88 ? -9.815 9.300 11.630 1.00 89.12 88 GLY A N 1
ATOM 701 C CA . GLY A 1 88 ? -9.454 9.786 12.962 1.00 89.12 88 GLY A CA 1
ATOM 702 C C . GLY A 1 88 ? -8.330 9.007 13.644 1.00 89.12 88 GLY A C 1
ATOM 703 O O . GLY A 1 88 ? -8.288 8.974 14.872 1.00 89.12 88 GLY A O 1
ATOM 704 N N . TYR A 1 89 ? -7.446 8.371 12.869 1.00 86.12 89 TYR A N 1
ATOM 705 C CA . TYR A 1 89 ? -6.286 7.638 13.387 1.00 86.12 89 TYR A CA 1
ATOM 706 C C . TYR A 1 89 ? -4.956 8.376 13.166 1.00 86.12 89 TYR A C 1
ATOM 708 O O . TYR A 1 89 ? -3.908 7.730 13.124 1.00 86.12 89 TYR A O 1
ATOM 716 N N . GLU A 1 90 ? -4.983 9.710 13.052 1.00 66.94 90 GLU A N 1
ATOM 717 C CA . GLU A 1 90 ? -3.759 10.520 13.086 1.00 66.94 90 GLU A CA 1
ATOM 718 C C . GLU A 1 90 ? -2.951 10.223 14.357 1.00 66.94 90 GLU A C 1
ATOM 720 O O . GLU A 1 90 ? -3.470 10.253 15.477 1.00 66.94 90 GLU A O 1
ATOM 725 N N . SER A 1 91 ? -1.673 9.910 14.151 1.00 54.09 91 SER A N 1
ATOM 726 C CA . SER A 1 91 ? -0.658 9.722 15.189 1.00 54.09 91 SER A CA 1
ATOM 727 C C . SER A 1 91 ? -0.134 11.040 15.740 1.00 54.09 91 SER A C 1
ATOM 729 O O . SER A 1 91 ? 0.230 11.891 14.897 1.00 54.09 91 SER A O 1
#

Sequence (91 aa):
MKNIHQPIKDIMSYYAQKLSNQKVLNILQKDSIESEDEAKDILLFLDSMCTEIAQDAQNNVVVLRQPIKTSDAEKICDVIEDYIEEIGYES

Solvent-accessible surface area (backbone atoms only — not comparable to full-atom values): 5160 Å² total; per-residue (Å²): 72,90,86,57,58,65,70,54,56,52,51,51,44,52,46,25,58,74,70,66,36,62,66,52,42,50,38,63,71,68,43,42,75,90,44,57,68,52,45,50,53,44,54,61,42,47,60,56,44,42,56,50,39,46,54,35,31,76,67,64,37,67,52,97,90,37,70,45,44,55,70,56,41,54,55,44,48,54,58,51,53,53,50,39,48,75,73,68,48,70,128

Foldseek 3Di:
DVPDDVVLLQLLCVLCVVVVVVLLNVCSVVVDDDDLVSLVSVLVSLVVSLVVLPVQLVVQHADPNHRGDSVSSVVSNVRSVVVCVVVPSDD

pLDDT: mean 93.55, std 7.13, range [54.09, 98.12]

Secondary structure (DSSP, 8-state):
-TTS-HHHHHHHHHHHHHTT-HHHHHHHHHTS--SHHHHHHHHHHHHHHHHHHHHHHHTT-EETTEE--HHHHHHHHHHHHHHHHHTT---

Nearest PDB structures (foldseek):
  2cz3-assembly1_A  TM=4.067E-01  e=2.560E+00  Mus musculus

Radius of gyration: 12.48 Å; Cα contacts (8 Å, |Δi|>4): 75; chains: 1; bounding box: 30×22×32 Å